Protein AF-A0A7Y5IY30-F1 (afdb_monomer)

pLDDT: mean 76.8, std 15.66, range [36.59, 91.38]

Foldseek 3Di:
DDPLVVQLVVVVVCLVVQFAWKDFPNDTFTWHKDQAPCPPPPPPDDDDSQGWIKIKGFPVVCVVHDDDAQGWMDGPNFIWGFNDWDDDPSHRIIMTTTGGDDD

Solvent-accessible surface area (backbone atoms only — not comparable to full-atom values): 6124 Å² total; per-residue (Å²): 140,51,74,70,59,54,56,40,53,57,50,49,54,50,39,69,76,67,30,43,71,32,35,46,92,93,39,82,41,60,24,42,73,43,73,44,84,76,73,83,72,86,66,92,81,68,95,68,82,80,52,60,28,36,42,34,31,49,49,79,79,37,75,91,51,79,84,52,66,72,43,62,36,35,45,93,93,40,58,26,30,25,72,38,69,49,74,47,96,92,46,56,49,30,39,32,34,30,30,60,57,84,130

Nearest PDB structures 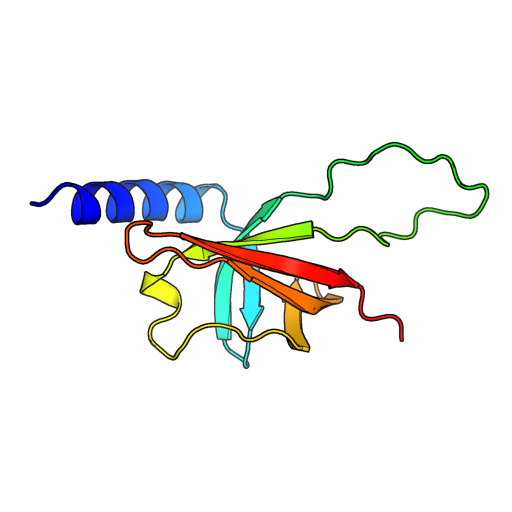(foldseek):
  8k37-assembly1_M  TM=7.691E-01  e=3.559E-05  Escherichia phage Lambda
  8xpm-assembly1_f4  TM=7.281E-01  e=9.175E-04  Escherichia phage Lambda
  8hdr-assembly1_A  TM=6.255E-01  e=9.906E-03  uncultured cyanophage
  2kx4-assembly1_A  TM=6.071E-01  e=1.670E-02  Lambdavirus lambda
  3gs9-assembly1_A  TM=6.857E-01  e=5.124E-01  Listeria monocytogenes EGD-e

Sequence (103 aa):
MTLPEEMARDAAGVFEEFGETVEWGGRSLRALVSDPEIGVDLEVGGFGATGDFTVKLLRSDLAAGLPKVGEAIAFEGRRYRITRVSERPTRPLVVLTVSAQDA

Mean predicted aligned error: 8.94 Å

Secondary structure (DSSP, 8-state):
--HHHHHHHHHHHHHHHHPEEEEETTEEEEEEEE---------TT-------EEEEEETTTTTT----TT-EEEETTEEEEEEEEEE-TTSSEEEEEEEE---

Radius of gyration: 14.84 Å; Cα contacts (8 Å, |Δi|>4): 169; chains: 1; bounding box: 42×27×38 Å

Structure (mmCIF, N/CA/C/O backbone):
data_AF-A0A7Y5IY30-F1
#
_entry.id   AF-A0A7Y5IY30-F1
#
loop_
_atom_site.group_PDB
_atom_site.id
_atom_site.type_symbol
_atom_site.label_atom_id
_atom_site.label_alt_id
_atom_site.label_comp_id
_atom_site.label_asym_id
_atom_site.label_entity_id
_atom_site.label_seq_id
_atom_site.pdbx_PDB_ins_code
_atom_site.Cartn_x
_atom_site.Cartn_y
_atom_site.Cartn_z
_atom_site.occupancy
_atom_site.B_iso_or_equiv
_atom_site.auth_seq_id
_atom_site.auth_comp_id
_atom_site.auth_asym_id
_atom_site.auth_atom_id
_atom_site.pdbx_PDB_model_num
ATOM 1 N N . MET A 1 1 ? -15.763 12.102 18.998 1.00 56.91 1 MET A N 1
ATOM 2 C CA . MET A 1 1 ? -14.639 12.205 18.052 1.00 56.91 1 MET A CA 1
ATOM 3 C C . MET A 1 1 ? -13.382 11.859 18.819 1.00 56.91 1 MET A C 1
ATOM 5 O O . MET A 1 1 ? -13.111 12.493 19.833 1.00 56.91 1 MET A O 1
ATOM 9 N N . THR A 1 2 ? -12.702 10.790 18.429 1.00 79.19 2 THR A N 1
ATOM 10 C CA . THR A 1 2 ? -11.453 10.337 19.048 1.00 79.19 2 THR A CA 1
ATOM 11 C C . THR A 1 2 ? -10.258 10.746 18.182 1.00 79.19 2 THR A C 1
ATOM 13 O O . THR A 1 2 ? -10.384 10.873 16.967 1.00 79.19 2 THR A O 1
ATOM 16 N N . LEU A 1 3 ? -9.082 10.922 18.793 1.00 76.75 3 LEU A N 1
ATOM 17 C CA . LEU A 1 3 ? -7.832 11.246 18.091 1.00 76.75 3 LEU A CA 1
ATOM 18 C C . LEU A 1 3 ? -7.558 10.379 16.835 1.00 76.75 3 LEU A C 1
ATOM 20 O O . LEU A 1 3 ? -7.202 10.945 15.804 1.00 76.75 3 LEU A O 1
ATOM 24 N N . PRO A 1 4 ? -7.732 9.040 16.851 1.00 73.19 4 PRO A N 1
ATOM 25 C CA . PRO A 1 4 ? -7.525 8.229 15.649 1.00 73.19 4 PRO A CA 1
ATOM 26 C C . PRO A 1 4 ? -8.536 8.502 14.525 1.00 73.19 4 PRO A C 1
ATOM 28 O O . PRO A 1 4 ? -8.171 8.377 13.357 1.00 73.19 4 PRO A O 1
ATOM 31 N N . GLU A 1 5 ? -9.777 8.881 14.844 1.00 74.50 5 GLU A N 1
ATOM 32 C CA . GLU A 1 5 ? -10.780 9.244 13.831 1.00 74.50 5 GLU A CA 1
ATOM 33 C C . GLU A 1 5 ? -10.412 10.558 13.134 1.00 74.50 5 GLU A C 1
ATOM 35 O O . GLU A 1 5 ? -10.524 10.658 11.913 1.00 74.50 5 GLU A O 1
ATOM 40 N N . GLU A 1 6 ? -9.918 11.542 13.890 1.00 79.38 6 GLU A N 1
ATOM 41 C CA . GLU A 1 6 ? -9.472 12.825 13.331 1.00 79.38 6 GLU A CA 1
ATOM 42 C C . GLU A 1 6 ? -8.255 12.628 12.417 1.00 79.38 6 GLU A C 1
ATOM 44 O O . GLU A 1 6 ? -8.254 13.076 11.275 1.00 79.38 6 GLU A O 1
ATOM 49 N N . MET A 1 7 ? -7.271 11.832 12.852 1.00 76.31 7 MET A N 1
ATOM 50 C CA . MET A 1 7 ? -6.096 11.498 12.035 1.00 76.31 7 MET A CA 1
ATOM 51 C C . MET A 1 7 ? -6.453 10.788 10.723 1.00 76.31 7 MET A C 1
ATOM 53 O O . MET A 1 7 ? -5.782 10.990 9.712 1.00 76.31 7 MET A O 1
ATOM 57 N N . ALA A 1 8 ? -7.474 9.927 10.734 1.00 75.94 8 ALA A N 1
ATOM 58 C CA . ALA A 1 8 ? -7.932 9.246 9.528 1.00 75.94 8 ALA A CA 1
ATOM 59 C C . ALA A 1 8 ? -8.620 10.215 8.555 1.00 75.94 8 ALA A C 1
ATOM 61 O O . ALA A 1 8 ? -8.426 10.098 7.345 1.00 75.94 8 ALA A O 1
ATOM 62 N N . ARG A 1 9 ? -9.388 11.180 9.076 1.00 77.31 9 ARG A N 1
ATOM 63 C CA . ARG A 1 9 ? -10.086 12.185 8.268 1.00 77.31 9 ARG A CA 1
ATOM 64 C C . ARG A 1 9 ? -9.115 13.145 7.583 1.00 77.31 9 ARG A C 1
ATOM 66 O O . ARG A 1 9 ? -9.248 13.369 6.384 1.00 77.31 9 ARG A O 1
ATOM 73 N N . ASP A 1 10 ? -8.126 13.654 8.311 1.00 77.44 10 ASP A N 1
ATOM 74 C CA . ASP A 1 10 ? -7.078 14.503 7.735 1.00 77.44 10 ASP A CA 1
ATOM 75 C C . ASP A 1 10 ? -6.258 13.750 6.680 1.00 77.44 10 ASP A C 1
ATOM 77 O O . ASP A 1 10 ? -6.010 14.265 5.590 1.00 77.44 10 ASP A O 1
ATOM 81 N N . ALA A 1 11 ? -5.892 12.493 6.959 1.00 74.50 11 ALA A N 1
ATOM 82 C CA . ALA A 1 11 ? -5.170 11.670 5.994 1.00 74.50 11 ALA A CA 1
ATOM 83 C C . ALA A 1 11 ? -5.987 11.434 4.713 1.00 74.50 11 ALA A C 1
ATOM 85 O O . ALA A 1 11 ? -5.420 11.484 3.626 1.00 74.50 11 ALA A O 1
ATOM 86 N N . ALA A 1 12 ? -7.304 11.234 4.812 1.00 76.38 12 ALA A N 1
ATOM 87 C CA . ALA A 1 12 ? -8.162 11.090 3.636 1.00 76.38 12 ALA A CA 1
ATOM 88 C C . ALA A 1 12 ? -8.120 12.331 2.726 1.00 76.38 12 ALA A C 1
ATOM 90 O O . ALA A 1 12 ? -7.983 12.179 1.514 1.00 76.38 12 ALA A O 1
ATOM 91 N N . GLY A 1 13 ? -8.123 13.540 3.299 1.00 76.88 13 GLY A N 1
ATOM 92 C CA . GLY A 1 13 ? -8.006 14.783 2.525 1.00 76.88 13 GLY A CA 1
ATOM 93 C C . GLY A 1 13 ? -6.695 14.881 1.734 1.00 76.88 13 GLY A C 1
ATOM 94 O O . GLY A 1 13 ? -6.700 15.255 0.564 1.00 76.88 13 GLY A O 1
ATOM 95 N N . VAL A 1 14 ? -5.574 14.453 2.325 1.00 79.38 14 VAL A N 1
ATOM 96 C CA . VAL A 1 14 ? -4.268 14.418 1.635 1.00 79.38 14 VAL A CA 1
ATOM 97 C C . VAL A 1 14 ? -4.277 13.429 0.468 1.00 79.38 14 VAL A C 1
ATOM 99 O O . VAL A 1 14 ? -3.718 13.708 -0.589 1.00 79.38 14 VAL A O 1
ATOM 102 N N . PHE A 1 15 ? -4.915 12.272 0.636 1.00 81.69 15 PHE A N 1
ATOM 103 C CA . PHE A 1 15 ? -5.043 11.280 -0.433 1.00 81.69 15 PHE A CA 1
ATOM 104 C C . PHE A 1 15 ? -5.985 11.754 -1.538 1.00 81.69 15 PHE A C 1
ATOM 106 O O . PHE A 1 15 ? -5.799 11.376 -2.691 1.00 81.69 15 PHE A O 1
ATOM 113 N N . GLU A 1 16 ? -6.978 12.584 -1.221 1.00 77.88 16 GLU A N 1
ATOM 114 C CA . GLU A 1 16 ? -7.821 13.188 -2.245 1.00 77.88 16 GLU A CA 1
ATOM 115 C C . GLU A 1 16 ? -7.058 14.189 -3.120 1.00 77.88 16 GLU A C 1
ATOM 117 O O . GLU A 1 16 ? -7.248 14.192 -4.340 1.00 77.88 16 GLU A O 1
ATOM 122 N N . GLU A 1 17 ? -6.172 14.980 -2.517 1.00 79.06 17 GLU A N 1
ATOM 123 C CA . GLU A 1 17 ? -5.415 16.035 -3.200 1.00 79.06 17 GLU A CA 1
ATOM 124 C C . GLU A 1 17 ? -4.158 15.512 -3.919 1.00 79.06 17 GLU A C 1
ATOM 126 O O . GLU A 1 17 ? -3.911 15.876 -5.066 1.00 79.06 17 GLU A O 1
ATOM 131 N N . PHE A 1 18 ? -3.3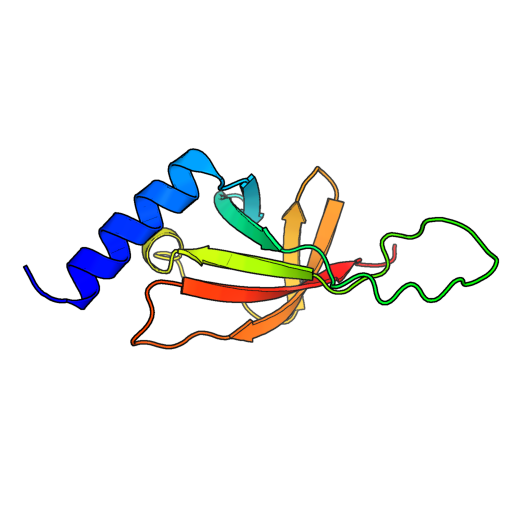96 14.615 -3.284 1.00 79.44 18 PHE A N 1
ATOM 132 C CA . PHE A 1 18 ? -2.092 14.137 -3.776 1.00 79.44 18 PHE A CA 1
ATOM 133 C C . PHE A 1 18 ? -2.040 12.634 -4.065 1.00 79.44 18 PHE A C 1
ATOM 135 O O . PHE A 1 18 ? -1.010 12.127 -4.501 1.00 79.44 18 PHE A O 1
ATOM 142 N N . GLY A 1 19 ? -3.111 11.893 -3.772 1.00 81.31 19 GLY A N 1
ATOM 143 C CA . GLY A 1 19 ? -3.128 10.445 -3.943 1.00 81.31 19 GLY A CA 1
ATOM 144 C C . GLY A 1 19 ? -3.218 10.041 -5.406 1.00 81.31 19 GLY A C 1
ATOM 145 O O . GLY A 1 19 ? -4.130 10.456 -6.126 1.00 81.31 19 GLY A O 1
ATOM 146 N N . GLU A 1 20 ? -2.318 9.156 -5.798 1.00 86.38 20 GLU A N 1
ATOM 147 C CA . GLU A 1 20 ? -2.276 8.523 -7.104 1.00 86.38 20 GLU A CA 1
ATOM 148 C C . GLU A 1 20 ? -3.072 7.217 -7.105 1.00 86.38 20 GLU A C 1
ATOM 150 O O . GLU A 1 20 ? -3.332 6.614 -6.061 1.00 86.38 20 GLU A O 1
ATOM 155 N N . THR A 1 21 ? -3.496 6.774 -8.287 1.00 88.00 21 THR A N 1
ATOM 156 C CA . THR A 1 21 ? -4.270 5.535 -8.412 1.00 88.00 21 THR A CA 1
ATOM 157 C C . THR A 1 21 ? -3.337 4.347 -8.593 1.00 88.00 21 THR A C 1
ATOM 159 O O . THR A 1 21 ? -2.569 4.292 -9.551 1.00 88.00 21 THR A O 1
ATOM 162 N N . VAL A 1 22 ? -3.450 3.370 -7.697 1.00 88.94 22 VAL A N 1
ATOM 163 C CA . VAL A 1 22 ? -2.770 2.074 -7.783 1.00 88.94 22 VAL A CA 1
ATOM 164 C C . VAL A 1 22 ? -3.800 0.956 -7.875 1.00 88.94 22 VAL A C 1
ATOM 166 O O . VAL A 1 22 ? -4.879 1.049 -7.294 1.00 88.94 22 VAL A O 1
ATOM 169 N N . GLU A 1 23 ? -3.483 -0.124 -8.575 1.00 89.69 23 GLU A N 1
ATOM 170 C CA . GLU A 1 23 ? -4.360 -1.287 -8.683 1.00 89.69 23 GLU A CA 1
ATOM 171 C C . GLU A 1 23 ? -3.796 -2.462 -7.890 1.00 89.69 23 GLU A C 1
ATOM 173 O O . GLU A 1 23 ? -2.680 -2.920 -8.128 1.00 89.69 23 GLU A O 1
ATOM 178 N N . TRP A 1 24 ? -4.585 -3.001 -6.967 1.00 90.19 24 TRP A N 1
ATOM 179 C CA . TRP A 1 24 ? -4.226 -4.189 -6.197 1.00 90.19 24 TRP A CA 1
ATOM 180 C C . TRP A 1 24 ? -5.406 -5.158 -6.158 1.00 90.19 24 TRP A C 1
ATOM 182 O O . TRP A 1 24 ? -6.534 -4.769 -5.855 1.00 90.19 24 TRP A O 1
ATOM 192 N N . GLY A 1 25 ? -5.168 -6.425 -6.514 1.00 84.12 25 GLY A N 1
ATOM 193 C CA . GLY A 1 25 ? -6.208 -7.462 -6.494 1.00 84.12 25 GLY A CA 1
ATOM 194 C C . GLY A 1 25 ? -7.439 -7.147 -7.360 1.00 84.12 25 GLY A C 1
ATOM 195 O O . GLY A 1 25 ? -8.548 -7.532 -7.001 1.00 84.12 25 GLY A O 1
ATOM 196 N N . GLY A 1 26 ? -7.265 -6.408 -8.464 1.00 83.69 26 GLY A N 1
ATOM 197 C CA . GLY A 1 26 ? -8.363 -5.973 -9.341 1.00 83.69 26 GLY A CA 1
ATOM 198 C C . GLY A 1 26 ? -9.167 -4.776 -8.820 1.00 83.69 26 GLY A C 1
ATOM 199 O O . GLY A 1 26 ? -10.258 -4.513 -9.321 1.00 83.69 26 GLY A O 1
ATOM 200 N N . ARG A 1 27 ? -8.660 -4.062 -7.807 1.00 85.88 27 ARG A N 1
ATOM 201 C CA . ARG A 1 27 ? -9.289 -2.865 -7.235 1.00 85.88 27 ARG A CA 1
ATOM 202 C C . ARG A 1 27 ? -8.372 -1.662 -7.379 1.00 85.88 27 ARG A C 1
ATOM 204 O O . ARG A 1 27 ? -7.190 -1.758 -7.067 1.00 85.88 27 ARG A O 1
ATOM 211 N N . SER A 1 28 ? -8.941 -0.530 -7.772 1.00 87.62 28 SER A N 1
ATOM 212 C CA . SER A 1 28 ? -8.253 0.760 -7.770 1.00 87.62 28 SER A CA 1
ATOM 213 C C . SER A 1 28 ? -8.300 1.368 -6.368 1.00 87.62 28 SER A C 1
ATOM 215 O O . SER A 1 28 ? -9.377 1.521 -5.790 1.00 87.62 28 SER A O 1
ATOM 217 N N . LEU A 1 29 ? -7.136 1.695 -5.819 1.00 89.31 29 LEU A N 1
ATOM 218 C CA . LEU A 1 29 ? -6.950 2.319 -4.513 1.00 89.31 29 LEU A CA 1
ATOM 219 C C . LEU A 1 29 ? -6.211 3.648 -4.693 1.00 89.31 29 LEU A C 1
ATOM 221 O O . LEU A 1 29 ? -5.369 3.780 -5.580 1.00 89.31 29 LEU A O 1
ATOM 225 N N . ARG A 1 30 ? -6.497 4.622 -3.825 1.00 88.50 30 ARG A N 1
ATOM 226 C CA . ARG A 1 30 ? -5.694 5.844 -3.711 1.00 88.50 30 ARG A CA 1
ATOM 227 C C . ARG A 1 30 ? -4.473 5.551 -2.850 1.00 88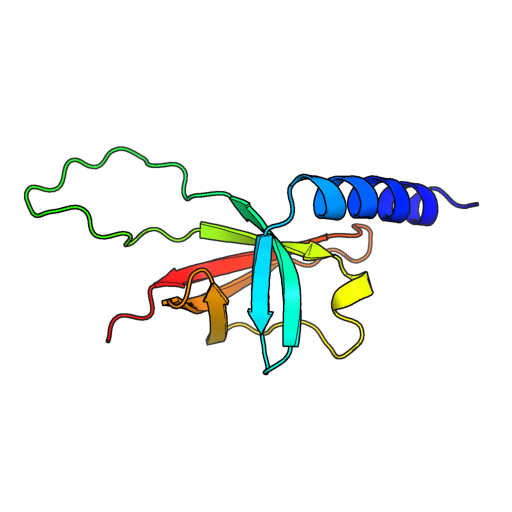.50 30 ARG A C 1
ATOM 229 O O . ARG A 1 30 ? -4.609 5.071 -1.722 1.00 88.50 30 ARG A O 1
ATOM 236 N N . ALA A 1 31 ? -3.293 5.869 -3.356 1.00 88.25 31 ALA A N 1
ATOM 237 C CA . ALA A 1 31 ? -2.044 5.719 -2.636 1.00 88.25 31 ALA A CA 1
ATOM 238 C C . ALA A 1 31 ? -1.170 6.958 -2.767 1.00 88.25 31 ALA A C 1
ATOM 240 O O . ALA A 1 31 ? -1.156 7.611 -3.802 1.00 88.25 31 ALA A O 1
ATOM 241 N N . LEU A 1 32 ? -0.385 7.243 -1.734 1.00 88.06 32 LEU A N 1
ATOM 242 C CA . LEU A 1 32 ? 0.736 8.164 -1.864 1.00 88.06 32 LEU A CA 1
ATOM 243 C C . LEU A 1 32 ? 1.967 7.346 -2.229 1.00 88.06 32 LEU A C 1
ATOM 245 O O . LEU A 1 32 ? 2.459 6.561 -1.409 1.00 88.06 32 LEU A O 1
ATOM 249 N N . VAL A 1 33 ? 2.447 7.524 -3.453 1.00 85.19 33 VAL A N 1
ATOM 250 C CA . VAL A 1 33 ? 3.698 6.932 -3.911 1.00 85.19 33 VAL A CA 1
ATOM 251 C C . VAL A 1 33 ? 4.823 7.883 -3.525 1.00 85.19 33 VAL A C 1
ATOM 253 O O . VAL A 1 33 ? 4.754 9.091 -3.731 1.00 85.19 33 VAL A O 1
ATOM 256 N N . SER A 1 34 ? 5.829 7.365 -2.834 1.00 81.56 34 SER A N 1
ATOM 257 C CA . SER A 1 34 ? 7.062 8.099 -2.572 1.00 81.56 34 SER A CA 1
ATOM 258 C C . SER A 1 34 ? 8.155 7.4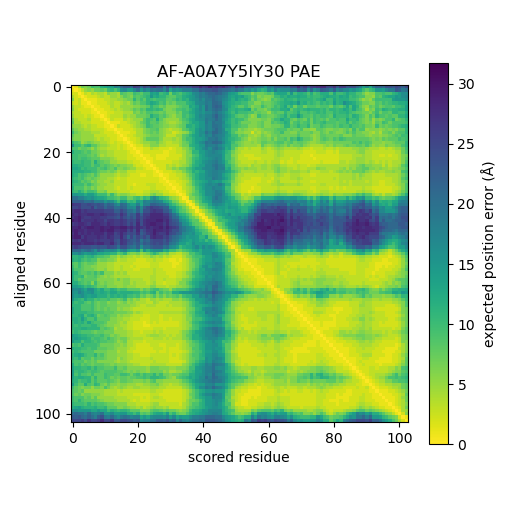09 -3.367 1.00 81.56 34 SER A C 1
ATOM 260 O O . SER A 1 34 ? 8.441 6.237 -3.099 1.00 81.56 34 SER A O 1
ATOM 262 N N . ASP A 1 35 ? 8.698 8.144 -4.340 1.00 66.38 35 ASP A N 1
ATOM 263 C CA . ASP A 1 35 ? 9.819 7.726 -5.181 1.00 66.38 35 ASP A CA 1
ATOM 264 C C . ASP A 1 35 ? 10.964 7.210 -4.292 1.00 66.38 35 ASP A C 1
ATOM 266 O O . ASP A 1 35 ? 11.096 7.675 -3.146 1.00 66.38 35 ASP A O 1
ATOM 270 N N . PRO A 1 36 ? 11.773 6.240 -4.756 1.00 53.69 36 PRO A N 1
ATOM 271 C CA . PRO A 1 36 ? 12.994 5.897 -4.049 1.00 53.69 36 PRO A CA 1
ATOM 272 C C . PRO A 1 36 ? 13.767 7.198 -3.843 1.00 53.69 36 PRO A C 1
ATOM 274 O O . PRO A 1 36 ? 13.838 8.024 -4.753 1.00 53.69 36 PRO A O 1
ATOM 277 N N . GLU A 1 37 ? 14.354 7.408 -2.665 1.00 47.03 37 GLU A N 1
ATOM 278 C CA . GLU A 1 37 ? 15.430 8.387 -2.581 1.00 47.03 37 GLU A CA 1
ATOM 279 C C . GLU A 1 37 ? 16.446 7.950 -3.635 1.00 47.03 37 GLU A C 1
ATOM 281 O O . GLU A 1 37 ? 17.108 6.925 -3.462 1.00 47.03 37 GLU A O 1
ATOM 286 N N . ILE A 1 38 ? 16.491 8.656 -4.770 1.00 45.19 38 ILE A N 1
ATOM 287 C CA . ILE A 1 38 ? 17.506 8.456 -5.792 1.00 45.19 38 ILE A CA 1
ATOM 288 C C . ILE A 1 38 ? 18.814 8.868 -5.124 1.00 45.19 38 ILE A C 1
ATOM 290 O O . ILE A 1 38 ? 19.275 10.004 -5.225 1.00 45.19 38 ILE A O 1
ATOM 294 N N . GLY A 1 39 ? 19.410 7.932 -4.386 1.00 42.75 39 GLY A N 1
ATOM 295 C CA . GLY A 1 39 ? 20.846 7.843 -4.293 1.00 42.75 39 GLY A CA 1
ATOM 296 C C . GLY A 1 39 ? 21.292 7.730 -5.736 1.00 42.75 39 GLY A C 1
ATOM 297 O O . GLY A 1 39 ? 21.076 6.702 -6.367 1.00 42.75 39 GLY A O 1
ATOM 298 N N . VAL A 1 40 ? 21.761 8.847 -6.285 1.00 36.59 40 VAL A N 1
ATOM 299 C CA . VAL A 1 40 ? 22.315 8.943 -7.629 1.00 36.59 40 VAL A CA 1
ATOM 300 C C . VAL A 1 40 ? 23.525 8.013 -7.668 1.00 36.59 40 VAL A C 1
ATOM 302 O O . VAL A 1 40 ? 24.648 8.444 -7.422 1.00 36.59 40 VAL A O 1
ATOM 305 N N . ASP A 1 41 ? 23.296 6.729 -7.917 1.00 40.25 41 ASP A N 1
ATOM 306 C CA . ASP A 1 41 ? 24.336 5.831 -8.377 1.00 40.25 41 ASP A CA 1
ATOM 307 C C . ASP A 1 41 ? 24.333 5.940 -9.896 1.00 40.25 41 ASP A C 1
ATOM 309 O O . ASP A 1 41 ? 23.404 5.535 -10.597 1.00 40.25 41 ASP A O 1
ATOM 313 N N . LEU A 1 42 ? 25.328 6.669 -10.388 1.00 39.09 42 LEU A N 1
ATOM 314 C CA . LEU A 1 42 ? 25.544 6.925 -11.798 1.00 39.09 42 LEU A CA 1
ATOM 315 C C . LEU A 1 42 ? 26.084 5.638 -12.445 1.00 39.09 42 LEU A C 1
ATOM 317 O O . LEU A 1 42 ? 27.249 5.586 -12.837 1.00 39.09 42 LEU A O 1
ATOM 321 N N . GLU A 1 43 ? 25.266 4.590 -12.548 1.00 42.22 43 GLU A N 1
ATOM 322 C CA . GLU A 1 43 ? 25.639 3.405 -13.317 1.00 42.22 43 GLU A CA 1
ATOM 323 C C . GLU A 1 43 ? 25.527 3.706 -14.820 1.00 42.22 43 GLU A C 1
ATOM 325 O O . GLU A 1 43 ? 24.508 4.151 -15.360 1.00 42.22 43 GLU A O 1
ATOM 330 N N . VAL A 1 44 ? 26.648 3.498 -15.506 1.00 43.72 44 VAL A N 1
ATOM 331 C CA . VAL A 1 44 ? 26.846 3.673 -16.944 1.00 43.72 44 VAL A CA 1
ATOM 332 C C . VAL A 1 44 ? 25.963 2.666 -17.688 1.00 43.72 44 VAL A C 1
ATOM 334 O O . VAL A 1 44 ? 26.399 1.553 -17.966 1.00 43.72 44 VAL A O 1
ATOM 337 N N . GLY A 1 45 ? 24.713 3.015 -18.007 1.00 43.25 45 GLY A N 1
ATOM 338 C CA . GLY A 1 45 ? 23.871 2.053 -18.734 1.00 43.25 45 GLY A CA 1
ATOM 339 C C . GLY A 1 45 ? 22.419 2.396 -19.050 1.00 43.25 45 GLY A C 1
ATOM 340 O O . GLY A 1 45 ? 21.834 1.700 -19.873 1.00 43.25 45 GLY A O 1
ATOM 341 N N . GLY A 1 46 ? 21.836 3.457 -18.488 1.00 41.00 46 GLY A N 1
ATOM 342 C CA . GLY A 1 46 ? 20.484 3.899 -18.849 1.00 41.00 46 GLY A CA 1
ATOM 343 C C . GLY A 1 46 ? 19.516 3.956 -17.672 1.00 41.00 46 GLY A C 1
ATOM 344 O O . GLY A 1 46 ? 19.694 3.297 -16.656 1.00 41.00 46 GLY A O 1
ATOM 345 N N . PHE A 1 47 ? 18.488 4.791 -17.821 1.00 42.31 47 PHE A N 1
ATOM 346 C CA . PHE A 1 47 ? 17.456 5.058 -16.819 1.00 42.31 47 PHE A CA 1
ATOM 347 C C . PHE A 1 47 ? 16.529 3.843 -16.642 1.00 42.31 47 PHE A C 1
ATOM 349 O O . PHE A 1 47 ? 15.411 3.813 -17.159 1.00 42.31 47 PHE A O 1
ATOM 356 N N . GLY A 1 48 ? 16.998 2.817 -15.938 1.00 44.78 48 GLY A N 1
ATOM 357 C CA . GLY A 1 48 ? 16.142 1.777 -15.382 1.00 44.78 48 GLY A CA 1
ATOM 358 C C . GLY A 1 48 ? 15.548 2.283 -14.074 1.00 44.78 48 GLY A C 1
ATOM 359 O O . GLY A 1 48 ? 16.288 2.614 -13.154 1.00 44.78 48 GLY A O 1
ATOM 360 N N . ALA A 1 49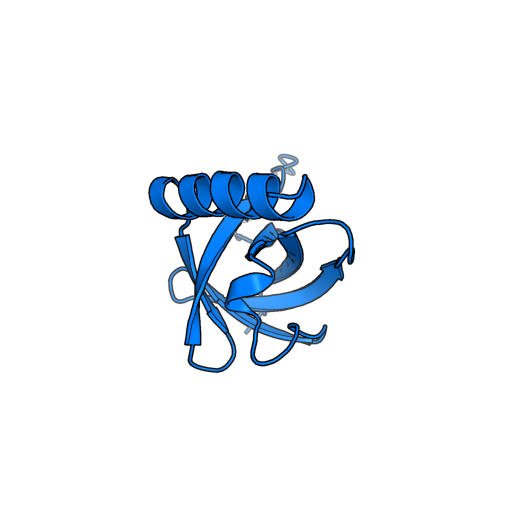 ? 14.219 2.358 -13.975 1.00 48.47 49 ALA A N 1
ATOM 361 C CA . ALA A 1 49 ? 13.529 2.553 -12.699 1.00 48.47 49 ALA A CA 1
ATOM 362 C C . ALA A 1 49 ? 13.636 1.260 -11.869 1.00 48.47 49 ALA A C 1
ATOM 364 O O . ALA A 1 49 ? 12.654 0.553 -11.653 1.00 48.47 49 ALA A O 1
ATOM 365 N N . THR A 1 50 ? 14.858 0.916 -11.472 1.00 52.31 50 THR A N 1
ATOM 366 C CA . THR A 1 50 ? 15.209 -0.274 -10.692 1.00 52.31 50 THR A CA 1
ATOM 367 C C . THR A 1 50 ? 15.362 0.116 -9.222 1.00 52.31 50 THR A C 1
ATOM 369 O O . THR A 1 50 ? 16.317 -0.267 -8.558 1.00 52.31 50 THR A O 1
ATOM 372 N N . GLY A 1 51 ? 14.457 0.958 -8.721 1.00 61.78 51 GLY A N 1
ATOM 373 C CA . GLY A 1 51 ? 14.459 1.410 -7.335 1.00 61.78 51 GLY A CA 1
ATOM 374 C C . GLY A 1 51 ? 13.253 0.858 -6.591 1.00 61.78 51 GLY A C 1
ATOM 375 O O . GLY A 1 51 ? 12.127 0.935 -7.087 1.00 61.78 51 GLY A O 1
ATOM 376 N N . ASP A 1 52 ? 13.481 0.299 -5.404 1.00 73.44 52 ASP A N 1
ATOM 377 C CA . ASP A 1 52 ? 12.406 0.041 -4.455 1.00 73.44 52 ASP A CA 1
ATOM 378 C C . ASP A 1 52 ? 11.744 1.370 -4.079 1.00 73.44 52 ASP A C 1
ATOM 380 O O . ASP A 1 52 ? 12.405 2.268 -3.558 1.00 73.44 52 ASP A O 1
ATOM 384 N N . PHE A 1 53 ? 10.440 1.502 -4.293 1.00 82.25 53 PHE A N 1
ATOM 385 C CA . PHE A 1 53 ? 9.692 2.678 -3.848 1.00 82.25 53 PHE A CA 1
ATOM 386 C C . PHE A 1 53 ? 8.648 2.300 -2.812 1.00 82.25 53 PHE A C 1
ATOM 388 O O . PHE A 1 53 ? 8.338 1.121 -2.591 1.00 82.25 53 PHE A O 1
ATOM 395 N N . THR A 1 54 ? 8.117 3.313 -2.127 1.00 88.56 54 THR A N 1
ATOM 396 C CA . THR A 1 54 ? 7.121 3.084 -1.081 1.00 88.56 54 THR A CA 1
ATOM 397 C C . THR A 1 54 ? 5.746 3.558 -1.502 1.00 88.56 54 THR A C 1
ATOM 399 O O . THR A 1 54 ? 5.573 4.660 -2.009 1.00 88.56 54 THR A O 1
ATOM 402 N N . VAL A 1 55 ? 4.750 2.715 -1.256 1.00 88.94 55 VAL A N 1
ATOM 403 C CA . VAL A 1 55 ? 3.343 2.991 -1.535 1.00 88.94 55 VAL A CA 1
ATOM 404 C C . VAL A 1 55 ? 2.616 3.051 -0.204 1.00 88.94 55 VAL A C 1
ATOM 406 O O . VAL A 1 55 ? 2.568 2.067 0.538 1.00 88.94 55 VAL A O 1
ATOM 409 N N . LYS A 1 56 ? 2.071 4.215 0.133 1.00 90.62 56 LYS A N 1
ATOM 410 C CA . LYS A 1 56 ? 1.317 4.427 1.372 1.00 90.62 56 LYS A CA 1
ATOM 411 C C . LYS A 1 56 ? -0.167 4.380 1.047 1.00 90.62 56 LYS A C 1
ATOM 413 O O . LYS A 1 56 ? -0.645 5.163 0.237 1.00 90.62 56 LYS A O 1
ATOM 418 N N . LEU A 1 57 ? -0.884 3.479 1.700 1.00 89.19 57 LEU A N 1
ATOM 419 C CA . LEU A 1 57 ? -2.315 3.244 1.524 1.00 89.19 57 LEU A CA 1
ATOM 420 C C . LEU A 1 57 ? -3.066 3.592 2.806 1.00 89.19 57 LEU A C 1
ATOM 422 O O . LEU A 1 57 ? -2.548 3.383 3.908 1.00 89.19 57 LEU A O 1
ATOM 426 N N . LEU A 1 58 ? -4.303 4.066 2.681 1.00 87.81 58 LEU A N 1
ATOM 427 C CA . LEU A 1 58 ? -5.192 4.206 3.830 1.00 87.81 58 LEU A CA 1
ATOM 428 C C . LEU A 1 58 ? -5.668 2.826 4.284 1.00 87.81 58 LEU A C 1
ATOM 430 O O . LEU A 1 58 ? -6.153 2.011 3.500 1.00 87.81 58 LEU A O 1
ATOM 434 N N . ARG A 1 59 ? -5.580 2.573 5.590 1.00 85.19 59 ARG A N 1
ATOM 435 C CA . ARG A 1 59 ? -6.057 1.327 6.202 1.00 85.19 59 ARG A CA 1
ATOM 436 C C . ARG A 1 59 ? -7.555 1.117 5.957 1.00 85.19 59 ARG A C 1
ATOM 438 O O . ARG A 1 59 ? -7.984 -0.021 5.805 1.00 85.19 59 ARG A O 1
ATOM 445 N N . SER A 1 60 ? -8.328 2.200 5.893 1.00 84.06 60 SER A N 1
ATOM 446 C CA . SER A 1 60 ? -9.771 2.164 5.633 1.00 84.06 60 SER A CA 1
ATOM 447 C C . SER A 1 60 ? -10.120 1.638 4.235 1.00 84.06 60 SER A C 1
ATOM 449 O O . SER A 1 60 ? -11.115 0.932 4.092 1.00 84.06 60 SER A O 1
ATOM 451 N N . ASP A 1 61 ? -9.289 1.903 3.221 1.00 82.50 61 ASP A N 1
ATOM 452 C CA . ASP A 1 61 ? -9.502 1.405 1.851 1.00 82.50 61 ASP A CA 1
ATOM 453 C C . ASP A 1 61 ? -9.192 -0.096 1.714 1.00 82.50 61 ASP A C 1
ATOM 455 O O . ASP A 1 61 ? -9.737 -0.803 0.858 1.00 82.50 61 ASP A O 1
ATOM 459 N N . LEU A 1 62 ? -8.371 -0.618 2.629 1.00 81.06 62 LEU A N 1
ATOM 460 C CA . LEU A 1 62 ? -7.959 -2.018 2.716 1.00 81.06 62 LEU A CA 1
ATOM 461 C C . LEU A 1 62 ? -8.966 -2.901 3.473 1.00 81.06 62 LEU A C 1
ATOM 463 O O . LEU A 1 62 ? -8.612 -3.970 3.966 1.00 81.06 62 LEU A O 1
ATOM 467 N N . ALA A 1 63 ? -10.241 -2.506 3.541 1.00 69.62 63 ALA A N 1
ATOM 468 C CA . ALA A 1 63 ? -11.295 -3.232 4.261 1.00 69.62 63 ALA A CA 1
ATOM 469 C C . ALA A 1 63 ? -11.450 -4.720 3.860 1.00 69.62 63 ALA A C 1
ATOM 471 O O . ALA A 1 63 ? -11.973 -5.512 4.638 1.00 69.62 63 ALA A O 1
ATOM 472 N N . ALA A 1 64 ? -10.985 -5.115 2.668 1.00 68.56 64 ALA A N 1
ATOM 473 C CA . ALA A 1 64 ? -11.016 -6.505 2.195 1.00 68.56 64 ALA A CA 1
ATOM 474 C C . ALA A 1 64 ? -9.830 -7.363 2.673 1.00 68.56 64 ALA A C 1
ATOM 476 O O . ALA A 1 64 ? -9.825 -8.575 2.463 1.00 68.56 64 ALA A O 1
ATOM 477 N N . GLY A 1 65 ? -8.823 -6.754 3.294 1.00 80.44 65 GLY A N 1
ATOM 478 C CA . GLY A 1 65 ? -7.603 -7.423 3.717 1.00 80.44 65 GLY A CA 1
ATOM 479 C C . GLY A 1 65 ? -6.365 -6.587 3.428 1.00 80.44 65 GLY A C 1
ATOM 480 O O . GLY A 1 65 ? -6.377 -5.667 2.613 1.00 80.44 65 GLY A O 1
ATOM 481 N N . LEU A 1 66 ? -5.283 -6.929 4.119 1.00 85.25 66 LEU A N 1
ATOM 482 C CA . LEU A 1 66 ? -3.998 -6.275 3.935 1.00 85.25 66 LEU A CA 1
ATOM 483 C C . LEU A 1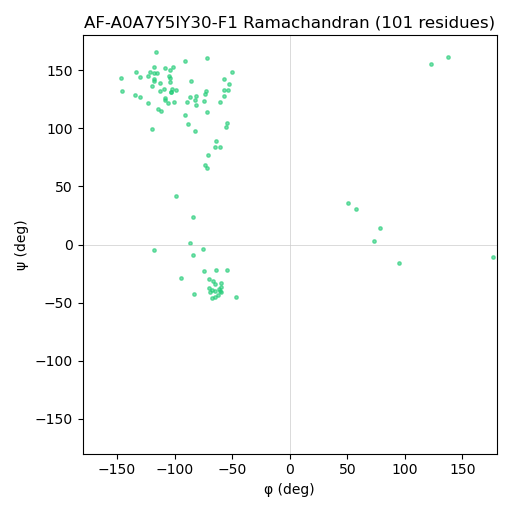 66 ? -3.226 -6.922 2.780 1.00 85.25 66 LEU A C 1
ATOM 485 O O . LEU A 1 66 ? -3.218 -8.155 2.690 1.00 85.25 66 LEU A O 1
ATOM 489 N N . PRO A 1 67 ? -2.533 -6.116 1.958 1.00 88.12 67 PRO A N 1
ATOM 490 C CA . PRO A 1 67 ? -1.593 -6.617 0.970 1.00 88.12 67 PRO A CA 1
ATOM 491 C C . PRO A 1 67 ? -0.523 -7.470 1.638 1.00 88.12 67 PRO A C 1
ATOM 493 O O . PRO A 1 67 ? -0.067 -7.159 2.744 1.00 88.12 67 PRO A O 1
ATOM 496 N N . LYS A 1 68 ? -0.116 -8.547 0.973 1.00 89.38 68 LYS A N 1
ATOM 497 C CA . LYS A 1 68 ? 0.910 -9.469 1.458 1.00 89.38 68 LYS A CA 1
ATOM 498 C C . LYS A 1 68 ? 2.192 -9.328 0.656 1.00 89.38 68 LYS A C 1
ATOM 500 O O . LYS A 1 68 ? 2.192 -9.011 -0.531 1.00 89.38 68 LYS A O 1
ATOM 505 N N . VAL A 1 69 ? 3.304 -9.633 1.319 1.00 90.44 69 VAL A N 1
ATOM 506 C CA . VAL A 1 69 ? 4.598 -9.777 0.648 1.00 90.44 69 VAL A CA 1
ATOM 507 C C . VAL A 1 69 ? 4.485 -10.842 -0.442 1.00 90.44 69 VAL A C 1
ATOM 509 O O . VAL A 1 69 ? 3.952 -11.929 -0.214 1.00 90.44 69 VAL A O 1
ATOM 512 N N . GLY A 1 70 ? 4.993 -10.515 -1.624 1.00 88.12 70 GLY A N 1
ATOM 513 C CA . GLY A 1 70 ? 4.980 -11.360 -2.808 1.00 88.12 70 GLY A CA 1
ATOM 514 C C . GLY A 1 70 ? 3.818 -11.102 -3.765 1.00 88.12 70 GLY A C 1
ATOM 515 O O . GLY A 1 70 ? 3.930 -11.539 -4.911 1.00 88.12 70 GLY A O 1
ATOM 516 N N . GLU A 1 71 ? 2.765 -10.395 -3.340 1.00 90.19 71 GLU A N 1
ATOM 517 C CA . GLU A 1 71 ? 1.688 -9.944 -4.229 1.00 90.19 71 GLU A CA 1
ATOM 518 C C . GLU A 1 71 ? 2.153 -8.810 -5.150 1.00 90.19 71 GLU A C 1
ATOM 520 O O . GLU A 1 71 ? 3.154 -8.142 -4.885 1.00 90.19 71 GLU A O 1
ATOM 525 N N . ALA A 1 72 ? 1.420 -8.602 -6.243 1.00 89.25 72 ALA A N 1
ATOM 526 C CA . ALA A 1 72 ? 1.704 -7.556 -7.213 1.00 89.25 72 ALA A CA 1
ATOM 527 C C . ALA A 1 72 ? 0.736 -6.377 -7.064 1.00 89.25 72 ALA A C 1
ATOM 529 O O . ALA A 1 72 ? -0.459 -6.562 -6.819 1.00 89.25 72 ALA A O 1
ATOM 530 N N . ILE A 1 73 ? 1.262 -5.177 -7.270 1.00 89.25 73 ILE A N 1
ATOM 531 C CA . ILE A 1 73 ? 0.509 -3.936 -7.421 1.00 89.25 73 ILE A CA 1
ATOM 532 C C . ILE A 1 73 ? 0.778 -3.375 -8.818 1.00 89.25 73 ILE A C 1
ATOM 534 O O . ILE A 1 73 ? 1.894 -3.497 -9.326 1.00 89.25 73 ILE A O 1
ATOM 538 N N . ALA A 1 74 ? -0.230 -2.791 -9.456 1.00 88.38 74 ALA A N 1
ATOM 539 C CA . ALA A 1 74 ? -0.044 -2.044 -10.689 1.00 88.38 74 ALA A CA 1
ATOM 540 C C . ALA A 1 74 ? -0.059 -0.544 -10.395 1.00 88.38 74 ALA A C 1
ATOM 542 O O . ALA A 1 74 ? -0.914 -0.051 -9.662 1.00 88.38 74 ALA A O 1
ATOM 543 N N . PHE A 1 75 ? 0.897 0.171 -10.964 1.00 86.00 75 PHE A N 1
ATOM 544 C CA . PHE A 1 75 ? 1.016 1.616 -10.855 1.00 86.00 75 PHE A CA 1
ATOM 545 C C . PHE A 1 75 ? 1.565 2.142 -12.181 1.00 86.00 75 PHE A C 1
ATOM 547 O O . PHE A 1 75 ? 2.478 1.539 -12.743 1.00 86.00 75 PHE A O 1
ATOM 554 N N . GLU A 1 76 ? 0.947 3.189 -12.731 1.00 82.88 76 GLU A N 1
ATOM 555 C CA . GLU A 1 76 ? 1.308 3.763 -14.041 1.00 82.88 76 GLU A CA 1
ATOM 556 C C . GLU A 1 76 ? 1.416 2.726 -15.183 1.00 82.88 76 GLU A C 1
ATOM 558 O O . GLU A 1 76 ? 2.277 2.795 -16.059 1.00 82.88 76 GLU A O 1
ATOM 563 N N . GLY A 1 77 ? 0.556 1.701 -15.164 1.00 80.44 77 GLY A N 1
ATOM 564 C CA . GLY A 1 77 ? 0.568 0.618 -16.156 1.00 80.44 77 GLY A CA 1
ATOM 565 C C . GLY A 1 77 ? 1.731 -0.375 -16.018 1.00 80.44 77 GLY A C 1
ATOM 566 O O . GLY A 1 77 ? 1.840 -1.303 -16.823 1.00 80.44 77 GLY A O 1
ATOM 567 N N . ARG A 1 78 ? 2.582 -0.229 -14.997 1.00 83.31 78 ARG A N 1
ATOM 568 C CA . ARG A 1 78 ? 3.669 -1.155 -14.654 1.00 83.31 78 ARG A CA 1
ATOM 569 C C . ARG A 1 78 ? 3.297 -1.993 -13.440 1.00 83.31 78 ARG A C 1
ATOM 571 O O . ARG A 1 78 ? 2.530 -1.561 -12.585 1.00 83.31 78 ARG A O 1
ATOM 578 N N . ARG A 1 79 ? 3.831 -3.214 -13.369 1.00 86.81 79 ARG A N 1
ATOM 579 C CA . ARG A 1 79 ? 3.610 -4.127 -12.242 1.00 86.81 79 ARG A CA 1
ATOM 580 C C . ARG A 1 79 ? 4.829 -4.156 -11.337 1.00 86.81 79 ARG A C 1
ATOM 582 O O . ARG A 1 79 ? 5.947 -4.378 -11.794 1.00 86.81 79 ARG A O 1
ATOM 589 N N . TYR A 1 80 ? 4.572 -4.007 -10.050 1.00 88.06 80 TYR A N 1
ATOM 590 C CA . TYR A 1 80 ? 5.570 -4.018 -8.997 1.00 88.06 80 TYR A CA 1
ATOM 591 C C . TYR A 1 80 ? 5.221 -5.091 -7.984 1.00 88.06 80 TYR A C 1
ATOM 593 O O . TYR A 1 80 ? 4.046 -5.350 -7.714 1.00 88.06 80 TYR A O 1
ATOM 601 N N . ARG A 1 81 ? 6.238 -5.728 -7.416 1.00 90.31 81 ARG A N 1
ATOM 602 C CA . ARG A 1 81 ? 6.061 -6.779 -6.423 1.00 90.31 81 ARG A CA 1
ATOM 603 C C . ARG A 1 81 ? 6.249 -6.214 -5.029 1.00 90.31 81 ARG A C 1
ATOM 605 O O . ARG A 1 81 ? 7.228 -5.529 -4.766 1.00 90.31 81 ARG A O 1
ATOM 612 N N . ILE A 1 82 ? 5.341 -6.542 -4.118 1.00 91.38 82 ILE A N 1
ATOM 613 C CA . ILE A 1 82 ? 5.438 -6.138 -2.718 1.00 91.38 82 ILE A CA 1
ATOM 614 C C . ILE A 1 82 ? 6.560 -6.931 -2.053 1.00 91.38 82 ILE A C 1
ATOM 616 O O . ILE A 1 82 ? 6.459 -8.147 -1.883 1.00 91.38 82 ILE A O 1
ATOM 620 N N . THR A 1 83 ? 7.621 -6.243 -1.648 1.00 89.56 83 THR A N 1
ATOM 621 C CA . THR A 1 83 ? 8.768 -6.828 -0.941 1.00 89.56 83 THR A CA 1
ATOM 622 C C . THR A 1 83 ? 8.617 -6.707 0.570 1.00 89.56 83 THR A C 1
ATOM 624 O O . THR A 1 83 ?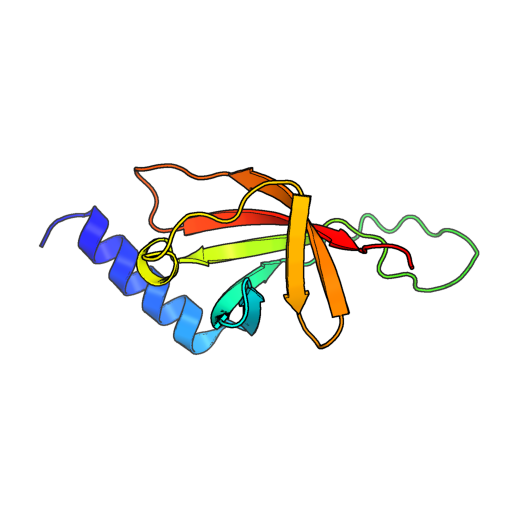 9.089 -7.567 1.315 1.00 89.56 83 THR A O 1
ATOM 627 N N . ARG A 1 84 ? 7.905 -5.677 1.047 1.00 88.50 84 ARG A N 1
ATOM 628 C CA . ARG A 1 84 ? 7.676 -5.444 2.477 1.00 88.50 84 ARG A CA 1
ATOM 629 C C . ARG A 1 84 ? 6.314 -4.813 2.736 1.00 88.50 84 ARG A C 1
ATOM 631 O O . ARG A 1 84 ? 5.876 -3.935 2.004 1.00 88.50 84 ARG A O 1
ATOM 638 N N . VAL A 1 85 ? 5.689 -5.213 3.841 1.00 91.19 85 VAL A N 1
ATOM 639 C CA . 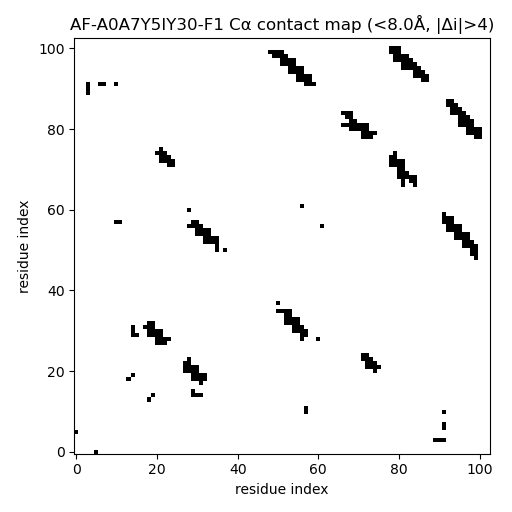VAL A 1 85 ? 4.443 -4.626 4.351 1.00 91.19 85 VAL A CA 1
ATOM 640 C C . VAL A 1 85 ? 4.698 -4.140 5.771 1.00 91.19 85 VAL A C 1
ATOM 642 O O . VAL A 1 85 ? 5.120 -4.910 6.631 1.00 91.19 85 VAL A O 1
ATOM 645 N N . SER A 1 86 ? 4.478 -2.853 6.015 1.00 88.88 86 SER A N 1
ATOM 646 C CA . SER A 1 86 ? 4.606 -2.227 7.328 1.00 88.88 86 SER A CA 1
ATOM 647 C C . SER A 1 86 ? 3.261 -1.637 7.728 1.00 88.88 86 SER A C 1
ATOM 649 O O . SER A 1 86 ? 2.892 -0.538 7.314 1.00 88.88 86 SER A O 1
ATOM 651 N N . GLU A 1 87 ? 2.527 -2.371 8.558 1.00 86.00 87 GLU A N 1
ATOM 652 C CA . GLU A 1 87 ? 1.312 -1.878 9.197 1.00 86.00 87 GLU A CA 1
ATOM 653 C C . GLU A 1 87 ? 1.567 -1.563 10.675 1.00 86.00 87 GLU A C 1
ATOM 655 O O . GLU A 1 87 ? 2.337 -2.241 11.360 1.00 86.00 87 GLU A O 1
ATOM 660 N N . ARG A 1 88 ? 0.914 -0.520 11.189 1.00 83.62 88 ARG A N 1
ATOM 661 C CA . ARG A 1 88 ? 0.832 -0.271 12.630 1.00 83.62 88 ARG A CA 1
ATOM 662 C C . ARG A 1 88 ? -0.632 -0.041 12.993 1.00 83.62 88 ARG A C 1
ATOM 664 O O . ARG A 1 88 ? -1.243 0.841 12.398 1.00 83.62 88 ARG A O 1
ATOM 671 N N . PRO A 1 89 ? -1.197 -0.763 13.977 1.00 76.31 89 PRO A N 1
ATOM 672 C CA . PRO A 1 89 ? -2.619 -0.658 14.315 1.00 76.31 89 PRO A CA 1
ATOM 673 C C . PRO A 1 89 ? -3.016 0.731 14.836 1.00 76.31 89 PRO A C 1
ATOM 675 O O . PRO A 1 89 ? -4.171 1.120 14.742 1.00 76.31 89 PRO A O 1
ATOM 678 N N . THR A 1 90 ? -2.057 1.501 15.351 1.00 79.75 90 THR A N 1
ATOM 679 C CA . THR A 1 90 ? -2.257 2.874 15.836 1.00 79.75 90 THR A CA 1
ATOM 680 C C . THR A 1 90 ? -2.124 3.940 14.745 1.00 79.75 90 THR A C 1
ATOM 682 O O . THR A 1 90 ? -2.206 5.129 15.045 1.00 79.75 90 THR A O 1
ATOM 685 N N . ARG A 1 91 ? -1.868 3.551 13.488 1.00 80.75 91 ARG A N 1
ATOM 686 C CA . ARG A 1 91 ? -1.689 4.470 12.359 1.00 80.75 91 ARG A CA 1
ATOM 687 C C . ARG A 1 91 ? -2.769 4.214 11.302 1.00 80.75 91 ARG A C 1
ATOM 689 O O . ARG A 1 91 ? -3.049 3.057 10.996 1.00 80.75 91 ARG A O 1
ATOM 696 N N . PRO A 1 92 ? -3.319 5.271 10.682 1.00 83.25 92 PRO A N 1
ATOM 697 C CA . PRO A 1 92 ? -4.300 5.123 9.608 1.00 83.25 92 PRO A CA 1
ATOM 698 C C . PRO A 1 92 ? -3.671 4.689 8.275 1.00 83.25 92 PRO A C 1
ATOM 700 O O . PRO A 1 92 ? -4.395 4.457 7.314 1.00 83.25 92 PRO A O 1
ATOM 703 N N . LEU A 1 93 ? -2.339 4.572 8.207 1.00 86.50 93 LEU A N 1
ATOM 704 C CA . LEU A 1 93 ? -1.588 4.279 6.990 1.00 86.50 93 LEU A CA 1
ATOM 705 C C . LEU A 1 93 ? -0.927 2.902 7.049 1.00 86.50 93 LEU A C 1
ATOM 707 O O . LEU A 1 93 ? -0.341 2.518 8.065 1.00 86.50 93 LEU A O 1
ATOM 711 N N . VAL A 1 94 ? -0.974 2.205 5.921 1.00 89.31 94 VAL A N 1
ATOM 712 C CA . VAL A 1 94 ? -0.216 0.988 5.636 1.00 89.31 94 VAL A CA 1
ATOM 713 C C . VAL A 1 94 ? 0.858 1.348 4.621 1.00 89.31 94 VAL A C 1
ATOM 715 O O . VAL A 1 94 ? 0.557 1.925 3.581 1.00 89.31 94 VAL A O 1
ATOM 718 N N . VAL A 1 95 ? 2.114 1.038 4.933 1.00 90.56 95 VAL A N 1
ATOM 719 C CA . VAL A 1 95 ? 3.250 1.346 4.058 1.00 90.56 95 VAL A CA 1
ATOM 720 C C . VAL A 1 95 ? 3.727 0.062 3.406 1.00 90.56 95 VAL A C 1
ATOM 722 O O . VAL A 1 95 ? 4.109 -0.885 4.096 1.00 90.56 95 VAL A O 1
ATOM 725 N N . LEU A 1 96 ? 3.716 0.033 2.083 1.00 89.62 96 LEU A N 1
ATOM 726 C CA . LEU A 1 96 ? 4.260 -1.047 1.278 1.00 89.62 96 LEU A CA 1
ATOM 727 C C . LEU A 1 96 ? 5.597 -0.603 0.696 1.00 89.62 96 LEU A C 1
ATOM 729 O O . LEU A 1 96 ? 5.723 0.537 0.261 1.00 89.62 96 LEU A O 1
ATOM 733 N N . THR A 1 97 ? 6.569 -1.503 0.660 1.00 89.19 97 THR A N 1
ATOM 734 C CA . THR A 1 97 ? 7.754 -1.361 -0.191 1.00 89.19 97 THR A CA 1
ATOM 735 C C . THR A 1 97 ? 7.566 -2.286 -1.375 1.00 89.19 97 THR A C 1
ATOM 737 O O . THR A 1 97 ? 7.190 -3.452 -1.189 1.00 89.19 97 THR A O 1
ATOM 740 N N . VAL A 1 98 ? 7.784 -1.764 -2.576 1.00 87.94 98 VAL A N 1
ATOM 741 C CA . VAL A 1 98 ? 7.595 -2.509 -3.816 1.00 87.94 98 VAL A CA 1
ATOM 742 C C . VAL A 1 98 ? 8.818 -2.368 -4.706 1.00 87.94 98 VAL A C 1
ATOM 744 O O . VAL A 1 98 ? 9.433 -1.308 -4.741 1.00 87.94 98 VAL A O 1
ATOM 747 N N . SER A 1 99 ? 9.150 -3.435 -5.424 1.00 85.69 99 SER A N 1
ATOM 748 C CA . SER A 1 99 ? 10.245 -3.464 -6.391 1.00 85.69 99 SER A CA 1
ATOM 749 C C . SER A 1 99 ? 9.718 -3.759 -7.791 1.00 85.69 99 SER A C 1
ATOM 751 O O . SER A 1 99 ? 8.670 -4.397 -7.955 1.00 85.69 99 SER A O 1
ATOM 753 N N . ALA A 1 100 ? 10.428 -3.284 -8.816 1.00 81.94 100 ALA A N 1
ATOM 754 C CA . ALA A 1 100 ? 10.126 -3.641 -10.198 1.00 81.94 100 ALA A CA 1
ATOM 755 C C . ALA A 1 100 ? 10.177 -5.165 -10.351 1.00 81.94 100 ALA A C 1
ATOM 757 O O . ALA A 1 100 ? 11.142 -5.815 -9.947 1.00 81.94 100 ALA A O 1
ATOM 758 N N . GLN A 1 101 ? 9.112 -5.743 -10.903 1.00 71.25 101 GLN A N 1
ATOM 759 C CA . GLN A 1 101 ? 9.134 -7.145 -11.281 1.00 71.25 101 GLN A CA 1
ATOM 760 C C . GLN A 1 101 ? 9.815 -7.227 -12.648 1.00 71.25 101 GLN A C 1
ATOM 762 O O . GLN A 1 101 ? 9.178 -6.947 -13.662 1.00 71.25 101 GLN A O 1
ATOM 767 N N . ASP A 1 102 ? 11.112 -7.540 -12.648 1.00 56.06 102 ASP A N 1
ATOM 768 C CA . ASP A 1 102 ? 11.876 -7.822 -13.867 1.00 56.06 102 ASP A CA 1
ATOM 769 C C . ASP A 1 102 ? 11.150 -8.923 -14.664 1.00 56.06 102 ASP A C 1
ATOM 771 O O . ASP A 1 102 ? 10.644 -9.890 -14.075 1.00 56.06 102 ASP A O 1
ATOM 775 N N . ALA A 1 103 ? 10.986 -8.700 -15.968 1.00 45.22 103 ALA A N 1
ATOM 776 C CA . ALA A 1 103 ? 10.241 -9.57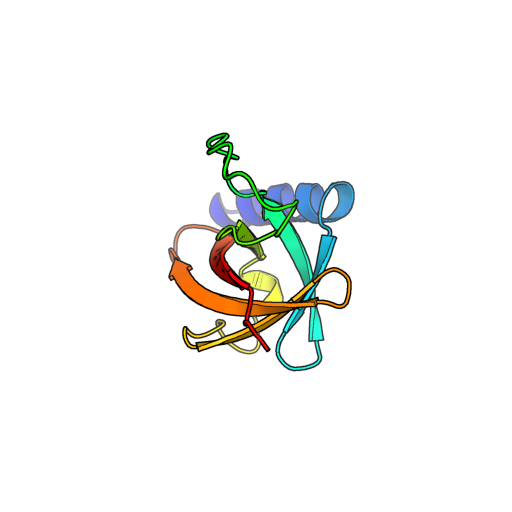0 -16.876 1.00 45.22 103 ALA A CA 1
ATOM 777 C C . ALA A 1 103 ? 11.122 -10.694 -17.425 1.00 45.22 103 ALA A C 1
ATOM 779 O O . ALA A 1 103 ? 12.262 -10.393 -17.837 1.00 45.22 103 ALA A O 1
#